Protein AF-A0A3B8ULZ1-F1 (afdb_monomer_lite)

Sequence (62 aa):
MRIIMHYYYDSTSNDAALLLSEKLKYIIKTSKDSRQETIILCVGSDRSTGDSLGPIVGYKLK

Foldseek 3Di:
DDDDDDDDFDPVDPCRVVVVVVVVVVCVVPVDDPPDDDDDQQFFDPPDPVRCPSVVVVVVVD

pLDDT: mean 86.13, std 10.15, range [43.69, 97.44]

Secondary structure (DSSP, 8-state):
--PPPP----TTSTTHHHHHHHHHHHHHHHSS-TT----------TTSTTTTHHHHHHHHT-

Structure (mmCIF, N/CA/C/O backbone):
data_AF-A0A3B8ULZ1-F1
#
_entry.id   AF-A0A3B8ULZ1-F1
#
loop_
_atom_site.group_PDB
_atom_site.id
_atom_site.type_symbol
_atom_site.label_atom_id
_atom_site.label_alt_id
_atom_site.label_comp_id
_atom_site.label_asym_id
_atom_site.label_entity_id
_atom_site.label_seq_id
_atom_site.pdbx_PDB_ins_code
_atom_site.Cartn_x
_atom_site.Cartn_y
_atom_site.Cartn_z
_atom_site.occupancy
_atom_site.B_iso_or_equiv
_atom_site.auth_seq_id
_atom_site.auth_comp_id
_atom_site.auth_asym_id
_atom_site.auth_atom_id
_atom_site.pdbx_PDB_model_num
ATOM 1 N N . MET A 1 1 ? -15.301 22.156 3.233 1.00 43.69 1 MET A N 1
ATOM 2 C CA . MET A 1 1 ? -14.747 21.986 1.871 1.00 43.69 1 MET A CA 1
ATOM 3 C C . MET A 1 1 ? -13.602 20.988 1.962 1.00 43.69 1 MET A C 1
ATOM 5 O O . MET A 1 1 ? -12.671 21.244 2.712 1.00 43.69 1 MET A O 1
ATOM 9 N N . ARG A 1 2 ? -13.713 19.807 1.344 1.00 64.94 2 ARG A N 1
ATOM 10 C CA . ARG A 1 2 ? -12.724 18.724 1.483 1.00 64.94 2 ARG A CA 1
ATOM 11 C C . ARG A 1 2 ? -11.786 18.787 0.278 1.00 64.94 2 ARG A C 1
ATOM 13 O O . ARG A 1 2 ? -12.230 18.553 -0.839 1.00 64.94 2 ARG A O 1
ATOM 20 N N . ILE A 1 3 ? -10.534 19.181 0.496 1.00 67.81 3 ILE A N 1
ATOM 21 C CA . ILE A 1 3 ? -9.524 19.248 -0.566 1.00 67.81 3 ILE A CA 1
ATOM 22 C C . ILE A 1 3 ? -9.135 17.809 -0.920 1.00 67.81 3 ILE A C 1
ATOM 24 O O . ILE A 1 3 ? -8.737 17.043 -0.042 1.00 67.81 3 ILE A O 1
ATOM 28 N N . ILE A 1 4 ? -9.289 17.429 -2.189 1.00 74.31 4 ILE A N 1
ATOM 29 C CA . ILE A 1 4 ? -8.796 16.148 -2.701 1.00 74.31 4 ILE A CA 1
ATOM 30 C C . ILE A 1 4 ? -7.314 16.334 -3.013 1.00 74.31 4 ILE A C 1
ATOM 32 O O . ILE A 1 4 ? -6.940 17.199 -3.800 1.00 74.31 4 ILE A O 1
ATOM 36 N N . MET A 1 5 ? -6.472 15.542 -2.359 1.00 81.31 5 MET A N 1
ATOM 37 C CA . MET A 1 5 ? -5.025 15.591 -2.522 1.00 81.31 5 MET A CA 1
ATOM 38 C C . MET A 1 5 ? -4.593 14.421 -3.403 1.00 81.31 5 MET A C 1
ATOM 40 O O . MET A 1 5 ? -4.849 13.266 -3.059 1.00 81.31 5 MET A O 1
ATOM 44 N N . HIS A 1 6 ? -3.959 14.719 -4.535 1.00 85.94 6 HIS A N 1
ATOM 45 C CA . HIS A 1 6 ? -3.393 13.706 -5.420 1.00 85.94 6 HIS A CA 1
ATOM 46 C C . HIS A 1 6 ? -1.965 13.382 -4.985 1.00 85.94 6 HIS A C 1
ATOM 48 O O . HIS A 1 6 ? -1.149 14.281 -4.791 1.00 85.94 6 HIS A O 1
ATOM 54 N N . TYR A 1 7 ? -1.671 12.092 -4.840 1.00 90.50 7 TYR A N 1
ATOM 55 C CA . TYR A 1 7 ? -0.334 11.589 -4.542 1.00 90.50 7 TYR A CA 1
ATOM 56 C C . TYR A 1 7 ? 0.148 10.746 -5.717 1.00 90.50 7 TYR A C 1
ATOM 58 O O . TYR A 1 7 ? -0.584 9.878 -6.188 1.00 90.50 7 TYR A O 1
ATOM 66 N N . TYR A 1 8 ? 1.368 11.010 -6.176 1.00 92.44 8 TYR A N 1
ATOM 67 C CA . TYR A 1 8 ? 2.020 10.277 -7.254 1.00 92.44 8 TYR A CA 1
ATOM 68 C C . TYR A 1 8 ? 3.336 9.693 -6.745 1.00 92.44 8 TYR A C 1
ATOM 70 O O . TYR A 1 8 ? 4.076 10.366 -6.028 1.00 92.44 8 TYR A O 1
ATOM 78 N N . TYR A 1 9 ? 3.615 8.450 -7.129 1.00 92.81 9 TYR A N 1
ATOM 79 C CA . TYR A 1 9 ? 4.835 7.732 -6.784 1.00 92.81 9 TYR A CA 1
ATOM 80 C C . TYR A 1 9 ? 5.425 7.152 -8.064 1.00 92.81 9 TYR A C 1
ATOM 82 O O . TYR A 1 9 ? 4.731 6.455 -8.802 1.00 92.81 9 TYR A O 1
ATOM 90 N N . ASP A 1 10 ? 6.698 7.442 -8.319 1.00 94.06 10 ASP A N 1
ATOM 91 C CA . ASP A 1 10 ? 7.440 6.845 -9.425 1.00 94.06 10 ASP A CA 1
ATOM 92 C C . ASP A 1 10 ? 7.727 5.372 -9.117 1.00 94.06 10 ASP A C 1
ATOM 94 O O . ASP A 1 10 ? 8.485 5.062 -8.201 1.00 94.06 10 ASP A O 1
ATOM 98 N N . SER A 1 11 ? 7.132 4.464 -9.890 1.00 89.62 11 SER A N 1
ATOM 99 C CA . SER A 1 11 ? 7.287 3.018 -9.706 1.00 89.62 11 SER A CA 1
ATOM 100 C C . SER A 1 11 ? 8.701 2.502 -9.978 1.00 89.62 11 SER A C 1
ATOM 102 O O . SER A 1 11 ? 8.993 1.360 -9.639 1.00 89.62 11 SER A O 1
ATOM 104 N N . THR A 1 12 ? 9.566 3.301 -10.607 1.00 95.44 12 THR A N 1
ATOM 105 C CA . THR A 1 12 ? 10.968 2.939 -10.859 1.00 95.44 12 THR A CA 1
ATOM 106 C C . THR A 1 12 ? 11.883 3.251 -9.673 1.00 95.44 12 THR A C 1
ATOM 108 O O . THR A 1 12 ? 13.012 2.764 -9.623 1.00 95.44 12 THR A O 1
ATOM 111 N N . SER A 1 13 ? 11.399 4.022 -8.693 1.00 97.44 13 SER A N 1
ATOM 112 C CA . SER A 1 13 ? 12.149 4.337 -7.480 1.00 97.44 13 SER A CA 1
ATOM 113 C C . SER A 1 13 ? 12.127 3.178 -6.482 1.00 97.44 13 SER A C 1
ATOM 115 O O . SER A 1 13 ? 11.068 2.643 -6.150 1.00 97.44 13 SER A O 1
ATOM 117 N N . ASN A 1 14 ? 13.298 2.852 -5.927 1.00 97.25 14 ASN A N 1
ATOM 118 C CA . ASN A 1 14 ? 13.451 1.810 -4.905 1.00 97.25 14 ASN A CA 1
ATOM 119 C C . ASN A 1 14 ? 12.630 2.096 -3.634 1.00 97.25 14 ASN A C 1
ATOM 121 O O . ASN A 1 14 ? 12.154 1.166 -2.984 1.00 97.25 14 ASN A O 1
ATOM 125 N N . ASP A 1 15 ? 12.409 3.372 -3.309 1.00 96.75 15 ASP A N 1
ATOM 126 C CA . ASP A 1 15 ? 11.713 3.784 -2.084 1.00 96.75 15 ASP A CA 1
ATOM 127 C C . ASP A 1 15 ? 10.200 3.960 -2.282 1.00 96.75 15 ASP A C 1
ATOM 129 O O . ASP A 1 15 ? 9.471 4.245 -1.328 1.00 96.75 15 ASP A O 1
ATOM 133 N N . ALA A 1 16 ? 9.691 3.778 -3.507 1.00 96.12 16 ALA A N 1
ATOM 134 C CA . ALA A 1 16 ? 8.295 4.051 -3.844 1.00 96.12 16 ALA A CA 1
ATOM 135 C C . ALA A 1 16 ? 7.314 3.275 -2.956 1.00 96.12 16 ALA A C 1
ATOM 137 O O . ALA A 1 16 ? 6.356 3.846 -2.431 1.00 96.12 16 ALA A O 1
ATOM 138 N N . ALA A 1 17 ? 7.581 1.985 -2.737 1.00 93.56 17 ALA A N 1
ATOM 139 C CA . ALA A 1 17 ? 6.748 1.133 -1.895 1.00 93.56 17 ALA A CA 1
ATOM 140 C C . ALA A 1 17 ? 6.742 1.596 -0.428 1.00 93.56 17 ALA A C 1
ATOM 142 O O . ALA A 1 17 ? 5.684 1.632 0.207 1.00 93.56 17 ALA A O 1
ATOM 143 N N . LEU A 1 18 ? 7.907 1.989 0.100 1.00 96.56 18 LEU A N 1
ATOM 144 C CA . LEU A 1 18 ? 8.039 2.483 1.469 1.00 96.56 18 LEU A CA 1
ATOM 145 C C . LEU A 1 18 ? 7.238 3.777 1.648 1.00 96.56 18 LEU A C 1
ATOM 147 O O . LEU A 1 18 ? 6.341 3.821 2.493 1.00 96.56 18 LEU A O 1
ATOM 151 N N . LEU A 1 19 ? 7.489 4.778 0.799 1.00 96.62 19 LEU A N 1
ATOM 152 C CA . LEU A 1 19 ? 6.845 6.092 0.864 1.00 96.62 19 LEU A CA 1
ATOM 153 C C . LEU A 1 19 ? 5.324 6.010 0.672 1.00 96.62 19 LEU A C 1
ATOM 155 O O . LEU A 1 19 ? 4.566 6.691 1.372 1.00 96.62 19 LEU A O 1
ATOM 159 N N . LEU A 1 20 ? 4.859 5.152 -0.243 1.00 94.75 20 LEU A N 1
ATOM 160 C CA . LEU A 1 20 ? 3.435 4.869 -0.419 1.00 94.75 20 LEU A CA 1
ATOM 161 C C . LEU A 1 20 ? 2.834 4.290 0.866 1.00 94.75 20 LEU A C 1
ATOM 163 O O . LEU A 1 20 ? 1.784 4.749 1.323 1.00 94.75 20 LEU A O 1
ATOM 167 N N . SER A 1 21 ? 3.502 3.306 1.476 1.00 94.44 21 SER A N 1
ATOM 168 C CA . SER A 1 21 ? 3.001 2.635 2.678 1.00 94.44 21 SER A CA 1
ATOM 169 C C . SER A 1 21 ? 2.912 3.574 3.885 1.00 94.44 21 SER A C 1
ATOM 171 O O . SER A 1 21 ? 1.921 3.546 4.620 1.00 94.44 21 SER A O 1
ATOM 173 N N . GLU A 1 22 ? 3.909 4.438 4.084 1.00 96.50 22 GLU A N 1
ATOM 174 C CA . GLU A 1 22 ? 3.934 5.414 5.175 1.00 96.50 22 GLU A CA 1
ATOM 175 C C . GLU A 1 22 ? 2.826 6.445 5.009 1.00 96.50 22 GLU A C 1
ATOM 177 O O . GLU A 1 22 ? 2.079 6.735 5.952 1.00 96.50 22 GLU A O 1
ATOM 182 N N . LYS A 1 23 ? 2.655 6.949 3.784 1.00 94.94 23 LYS A N 1
ATOM 183 C CA . LYS A 1 23 ? 1.616 7.928 3.500 1.00 94.94 23 LYS A CA 1
ATOM 184 C C . LYS A 1 23 ? 0.217 7.343 3.636 1.00 94.94 23 LYS A C 1
ATOM 186 O O . LYS A 1 23 ? -0.651 7.989 4.224 1.00 94.94 23 LYS A O 1
ATOM 191 N N . LEU A 1 24 ? -0.003 6.120 3.156 1.00 92.06 24 LEU A N 1
ATOM 192 C CA . LEU A 1 24 ? -1.283 5.429 3.292 1.00 92.06 24 LEU A CA 1
ATOM 193 C C . LEU A 1 24 ? -1.637 5.212 4.772 1.00 92.06 24 LEU A C 1
ATOM 195 O O . LEU A 1 24 ? -2.749 5.536 5.191 1.00 92.06 24 LEU A O 1
ATOM 199 N N . LYS A 1 25 ? -0.674 4.761 5.592 1.00 92.62 25 LYS A N 1
ATOM 200 C CA . LYS A 1 25 ? -0.839 4.637 7.053 1.00 92.62 25 LYS A CA 1
ATOM 201 C C . LYS A 1 25 ? -1.208 5.972 7.698 1.00 92.62 25 LYS A C 1
ATOM 203 O O . LYS A 1 25 ? -2.112 6.012 8.532 1.00 92.62 25 LYS A O 1
ATOM 208 N N . TYR A 1 26 ? -0.533 7.056 7.315 1.00 92.75 26 TYR A N 1
ATOM 209 C CA . TYR A 1 26 ? -0.833 8.398 7.813 1.00 92.75 26 TYR A CA 1
ATOM 210 C C . TYR A 1 26 ? -2.264 8.825 7.466 1.00 92.75 26 TYR A C 1
ATOM 212 O O . TYR A 1 26 ? -2.997 9.269 8.349 1.00 92.75 26 TYR A O 1
ATOM 220 N N . ILE A 1 27 ? -2.692 8.648 6.212 1.00 89.81 27 ILE A N 1
ATOM 221 C CA . ILE A 1 27 ? -4.039 9.027 5.760 1.00 89.81 27 ILE A CA 1
ATOM 222 C C . ILE A 1 27 ? -5.098 8.235 6.526 1.00 89.81 27 ILE A C 1
ATOM 224 O O . ILE A 1 27 ? -6.023 8.833 7.068 1.00 89.81 27 ILE A O 1
ATOM 228 N N . ILE A 1 28 ? -4.940 6.913 6.639 1.00 88.56 28 ILE A N 1
ATOM 229 C CA . ILE A 1 28 ? -5.896 6.057 7.355 1.00 88.56 28 ILE A CA 1
ATOM 230 C C . ILE A 1 28 ? -6.004 6.467 8.827 1.00 88.56 28 ILE A C 1
ATOM 232 O O . ILE A 1 28 ? -7.109 6.511 9.357 1.00 88.56 28 ILE A O 1
ATOM 236 N N . LYS A 1 29 ? -4.885 6.785 9.492 1.00 89.06 29 LYS A N 1
ATOM 237 C CA . LYS A 1 29 ? -4.885 7.187 10.908 1.00 89.06 29 LYS A CA 1
ATOM 238 C C . LYS A 1 29 ? -5.477 8.574 11.147 1.00 89.06 29 LYS A C 1
ATOM 240 O O . LYS A 1 29 ? -6.099 8.783 12.178 1.00 89.06 29 LYS A O 1
ATOM 245 N N . THR A 1 30 ? -5.261 9.515 10.232 1.00 89.38 30 THR A N 1
ATOM 246 C CA . THR A 1 30 ? -5.666 10.920 10.422 1.00 89.38 30 THR A CA 1
ATOM 247 C C . THR A 1 30 ? -7.043 11.245 9.852 1.00 89.38 30 THR A C 1
ATOM 249 O O . THR A 1 30 ? -7.639 12.243 10.243 1.00 89.38 30 THR A O 1
ATOM 252 N N . SER A 1 31 ? -7.569 10.414 8.947 1.00 83.38 31 SER A N 1
ATOM 253 C CA . SER A 1 31 ? -8.826 10.694 8.238 1.00 83.38 31 SER A CA 1
ATOM 254 C C . SER A 1 31 ? -10.056 10.001 8.826 1.00 83.38 31 SER A C 1
ATOM 256 O O . SER A 1 31 ? -11.147 10.189 8.284 1.00 83.38 31 SER A O 1
ATOM 258 N N . LYS A 1 32 ? -9.907 9.183 9.877 1.00 82.06 32 LYS A N 1
ATOM 259 C CA . LYS A 1 32 ? -11.007 8.390 10.444 1.00 82.06 32 LYS A CA 1
ATOM 260 C C . LYS A 1 32 ? -11.190 8.631 11.938 1.00 82.06 32 LYS A C 1
ATOM 262 O O . LYS A 1 32 ? -10.212 8.745 12.673 1.00 82.06 32 LYS A O 1
ATOM 267 N N . ASP A 1 33 ? -12.445 8.634 12.382 1.00 83.00 33 ASP A N 1
ATOM 268 C CA . ASP A 1 33 ? -12.765 8.419 13.794 1.00 83.00 33 ASP A CA 1
ATOM 269 C C . ASP A 1 33 ? -12.508 6.939 14.142 1.00 83.00 33 ASP A C 1
ATOM 271 O O . ASP A 1 33 ? -12.620 6.045 13.302 1.00 83.00 33 ASP A O 1
ATOM 275 N N . SER A 1 34 ? -12.179 6.681 15.401 1.00 79.25 34 SER A N 1
ATOM 276 C CA . SER A 1 34 ? -11.939 5.365 16.002 1.00 79.25 34 SER A CA 1
ATOM 277 C C . SER A 1 34 ? -13.018 4.317 15.696 1.00 79.25 34 SER A C 1
ATOM 279 O O . SER A 1 34 ? -12.715 3.129 15.633 1.00 79.25 34 SER A O 1
ATOM 281 N N . ARG A 1 35 ? -14.263 4.752 15.472 1.00 83.88 35 ARG A N 1
ATOM 282 C CA . ARG A 1 35 ? -15.427 3.895 15.195 1.00 83.88 35 ARG A CA 1
ATOM 283 C C . ARG A 1 35 ? -15.738 3.727 13.707 1.00 83.88 35 ARG A C 1
ATOM 285 O O . ARG A 1 35 ? -16.699 3.047 13.368 1.00 83.88 35 ARG A O 1
ATOM 292 N N . GLN A 1 36 ? -14.972 4.360 12.821 1.00 88.69 36 GLN A N 1
ATOM 293 C CA . GLN A 1 36 ? -15.220 4.306 11.387 1.00 88.69 36 GLN A CA 1
ATOM 294 C C . GLN A 1 36 ? -14.405 3.186 10.734 1.00 88.69 36 GLN A C 1
ATOM 296 O O . GLN A 1 36 ? -13.169 3.166 10.770 1.00 88.69 36 GLN A O 1
ATOM 301 N N . GLU A 1 37 ? -15.114 2.260 10.095 1.00 88.69 37 GLU A N 1
ATOM 302 C CA . GLU A 1 37 ? -14.504 1.191 9.313 1.00 88.69 37 GLU A CA 1
ATOM 303 C C . GLU A 1 37 ? -13.755 1.744 8.093 1.00 88.69 37 GLU A C 1
ATOM 305 O O . GLU A 1 37 ? -14.064 2.807 7.550 1.00 88.69 37 GLU A O 1
ATOM 310 N N . THR A 1 38 ? -12.715 1.025 7.674 1.00 87.19 38 THR A N 1
ATOM 311 C CA . THR A 1 38 ? -11.876 1.403 6.534 1.00 87.19 38 THR A CA 1
ATOM 312 C C . THR A 1 38 ? -12.158 0.458 5.377 1.00 87.19 38 THR A C 1
ATOM 314 O O . THR A 1 38 ? -11.917 -0.739 5.495 1.00 87.19 38 THR A O 1
ATOM 317 N N . ILE A 1 39 ? -12.640 1.003 4.260 1.00 90.25 39 ILE A N 1
ATOM 318 C CA . ILE A 1 39 ? -12.891 0.248 3.030 1.00 90.25 39 ILE A CA 1
ATOM 319 C C . ILE A 1 39 ? -11.735 0.507 2.063 1.00 90.25 39 ILE A C 1
ATOM 321 O O . ILE A 1 39 ? -11.460 1.657 1.717 1.00 90.25 39 ILE A O 1
ATOM 325 N N . ILE A 1 40 ? -11.075 -0.561 1.616 1.00 89.62 40 ILE A N 1
ATOM 326 C CA . ILE A 1 40 ? -10.100 -0.516 0.523 1.00 89.62 40 ILE A CA 1
ATOM 327 C C . ILE A 1 40 ? -10.799 -1.046 -0.727 1.00 89.62 40 ILE A C 1
ATOM 329 O O . ILE A 1 40 ? -11.073 -2.240 -0.831 1.00 89.62 40 ILE A O 1
ATOM 333 N N . LEU A 1 41 ? -11.113 -0.150 -1.665 1.00 91.94 41 LEU A N 1
ATOM 334 C CA . LEU A 1 41 ? -11.705 -0.513 -2.950 1.00 91.94 41 LEU A CA 1
ATOM 335 C C . LEU A 1 41 ? -10.601 -0.672 -3.998 1.00 91.94 41 LEU A C 1
ATOM 337 O O . LEU A 1 41 ? -10.014 0.306 -4.457 1.00 91.94 41 LEU A O 1
ATOM 341 N N . CYS A 1 42 ? -10.336 -1.913 -4.386 1.00 90.12 42 CYS A N 1
ATOM 342 C CA . CYS A 1 42 ? -9.427 -2.240 -5.475 1.00 90.12 42 CYS A CA 1
ATOM 343 C C . CYS A 1 42 ? -10.172 -2.166 -6.814 1.00 90.12 42 CYS A C 1
ATOM 345 O O . CYS A 1 42 ? -11.019 -3.012 -7.094 1.00 90.12 42 CYS A O 1
ATOM 347 N N . VAL A 1 43 ? -9.867 -1.158 -7.635 1.00 90.12 43 VAL A N 1
ATOM 348 C CA .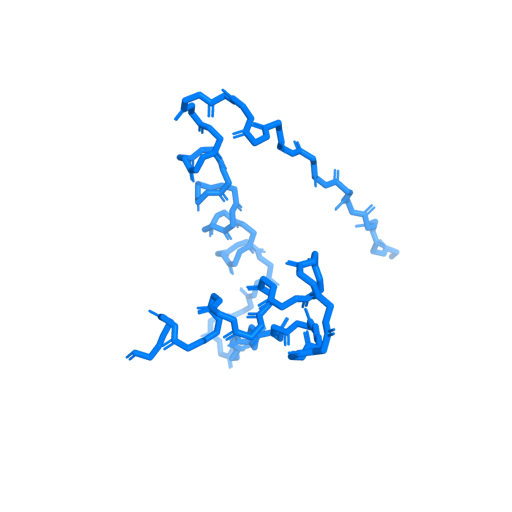 VAL A 1 43 ? -10.516 -0.938 -8.940 1.00 90.12 43 VAL A CA 1
ATOM 349 C C . VAL A 1 43 ? -9.633 -1.466 -10.062 1.00 90.12 43 VAL A C 1
ATOM 351 O O . VAL A 1 43 ? -8.425 -1.240 -10.058 1.00 90.12 43 VAL A O 1
ATOM 354 N N . GLY A 1 44 ? -10.238 -2.160 -11.020 1.00 88.38 44 GLY A N 1
ATOM 355 C CA . GLY A 1 44 ? -9.536 -2.716 -12.165 1.00 88.38 44 GLY A CA 1
ATOM 356 C C . GLY A 1 44 ? -10.350 -3.776 -12.897 1.00 88.38 44 GLY A C 1
ATOM 357 O O . GLY A 1 44 ? -11.462 -4.105 -12.486 1.00 88.38 44 GLY A O 1
ATOM 358 N N . SER A 1 45 ? -9.789 -4.314 -13.976 1.00 81.44 45 SER A N 1
ATOM 359 C CA . SER A 1 45 ? -10.376 -5.394 -14.776 1.00 81.44 45 SER A CA 1
ATOM 360 C C . SER A 1 45 ? -9.321 -6.463 -15.041 1.00 81.44 45 SER A C 1
ATOM 362 O O . SER A 1 45 ? -8.145 -6.162 -15.229 1.00 81.44 45 SER A O 1
ATOM 364 N N . ASP A 1 46 ? -9.744 -7.719 -15.075 1.00 73.56 46 ASP A N 1
ATOM 365 C CA . ASP A 1 46 ? -8.914 -8.894 -15.356 1.00 73.56 46 ASP A CA 1
ATOM 366 C C . ASP A 1 46 ? -8.562 -9.058 -16.848 1.00 73.56 46 ASP A C 1
ATOM 368 O O . ASP A 1 46 ? -7.864 -9.996 -17.224 1.00 73.56 46 ASP A O 1
ATOM 372 N N . ARG A 1 47 ? -9.031 -8.145 -17.712 1.00 69.44 47 ARG A N 1
ATOM 373 C CA . ARG A 1 47 ? -8.919 -8.260 -19.178 1.00 69.44 47 ARG A CA 1
ATOM 374 C C . ARG A 1 47 ? -7.780 -7.460 -19.819 1.00 69.44 47 ARG A C 1
ATOM 376 O O . ARG A 1 47 ? -7.498 -7.670 -20.995 1.00 69.44 47 ARG A O 1
ATOM 383 N N . SER A 1 48 ? -7.129 -6.557 -19.090 1.00 71.88 48 SER A N 1
ATOM 384 C CA . SER A 1 48 ? -6.086 -5.657 -19.609 1.00 71.88 48 SER A CA 1
ATOM 385 C C . SER A 1 48 ? -4.923 -5.570 -18.622 1.00 71.88 48 SER A C 1
ATOM 387 O O . SER A 1 48 ? -5.111 -5.306 -17.437 1.00 71.88 48 SER A O 1
ATOM 389 N N . THR A 1 49 ? -3.698 -5.767 -19.113 1.00 68.38 49 THR A N 1
ATOM 390 C CA . THR A 1 49 ? -2.478 -5.934 -18.301 1.00 68.38 49 THR A CA 1
ATOM 391 C C . THR A 1 49 ? -2.201 -4.772 -17.341 1.00 68.38 49 THR A C 1
ATOM 393 O O . THR A 1 49 ? -1.644 -4.994 -16.270 1.00 68.38 49 THR A O 1
ATOM 396 N N . GLY A 1 50 ? -2.602 -3.547 -17.700 1.00 66.75 50 GLY A N 1
ATOM 397 C CA . GLY A 1 50 ? -2.470 -2.361 -16.845 1.00 66.75 50 GLY A CA 1
ATOM 398 C C . GLY A 1 50 ? -3.596 -2.190 -15.818 1.00 66.75 50 GLY A C 1
ATOM 399 O O . GLY A 1 50 ? -3.348 -1.687 -14.725 1.00 66.75 50 GLY A O 1
ATOM 400 N N . ASP A 1 51 ? -4.809 -2.667 -16.118 1.00 79.25 51 ASP A N 1
ATOM 401 C CA . ASP A 1 51 ? -5.977 -2.486 -15.243 1.00 79.25 51 ASP A CA 1
ATOM 402 C C . ASP A 1 51 ? -6.134 -3.629 -14.234 1.00 79.25 51 ASP A C 1
ATOM 404 O O . ASP A 1 51 ? -6.900 -3.513 -13.282 1.00 79.25 51 ASP A O 1
ATOM 408 N N . SER A 1 52 ? -5.411 -4.739 -14.393 1.00 81.69 52 SER A N 1
ATOM 409 C CA . SER A 1 52 ? -5.490 -5.882 -13.472 1.00 81.69 52 SER A CA 1
ATOM 410 C C . SER A 1 52 ? -4.764 -5.664 -12.138 1.00 81.69 52 SER A C 1
ATOM 412 O O . SER A 1 52 ? -4.896 -6.485 -11.228 1.00 81.69 52 SER A O 1
ATOM 414 N N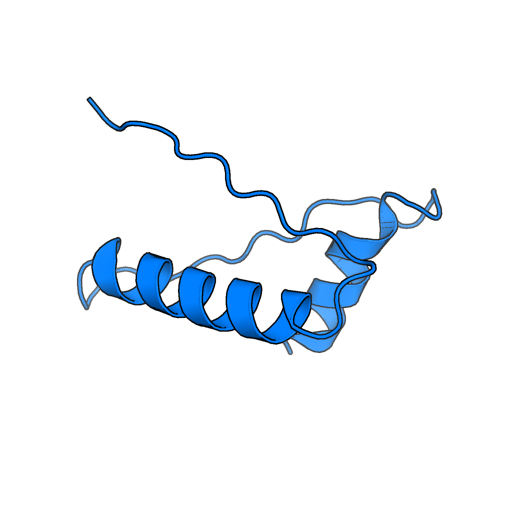 . LEU A 1 53 ? -4.020 -4.564 -11.976 1.00 86.00 53 LEU A N 1
ATOM 415 C CA . LEU A 1 53 ? -3.236 -4.307 -10.762 1.00 86.00 53 LEU A CA 1
ATOM 416 C C . LEU A 1 53 ? -4.111 -4.153 -9.512 1.00 86.00 53 LEU A C 1
ATOM 418 O O . LEU A 1 53 ? -3.753 -4.680 -8.459 1.00 86.00 53 LEU A O 1
ATOM 422 N N . GLY A 1 54 ? -5.276 -3.506 -9.624 1.00 88.69 54 GLY A N 1
ATOM 423 C CA . GLY A 1 54 ? -6.228 -3.395 -8.516 1.00 88.69 54 GLY A CA 1
ATOM 424 C C . GLY A 1 54 ? -6.649 -4.768 -7.977 1.00 88.69 54 GLY A C 1
ATOM 425 O O . GLY A 1 54 ? -6.373 -5.059 -6.809 1.00 88.69 54 GLY A O 1
ATOM 426 N N . PRO A 1 55 ? -7.264 -5.640 -8.801 1.00 89.69 55 PRO A N 1
ATOM 427 C CA . PRO A 1 55 ? -7.634 -6.9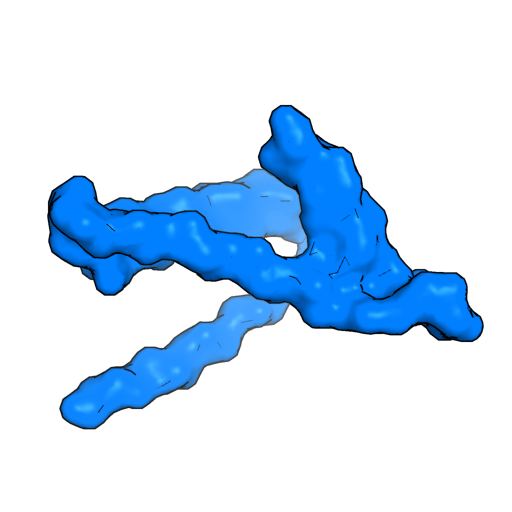98 -8.404 1.00 89.69 55 PRO A CA 1
ATOM 428 C C . PRO A 1 55 ? -6.483 -7.823 -7.808 1.00 89.69 55 PRO A C 1
ATOM 430 O O . PRO A 1 55 ? -6.678 -8.494 -6.794 1.00 89.69 55 PRO A O 1
ATOM 433 N N . ILE A 1 56 ? -5.275 -7.747 -8.381 1.00 89.62 56 ILE A N 1
ATOM 434 C CA . ILE A 1 56 ? -4.101 -8.483 -7.879 1.00 89.62 56 ILE A CA 1
ATOM 435 C C . ILE A 1 56 ? -3.709 -8.010 -6.475 1.00 89.62 56 ILE A C 1
ATOM 437 O O . ILE A 1 56 ? -3.482 -8.839 -5.591 1.00 89.62 56 ILE A O 1
ATOM 441 N N . VAL A 1 57 ? -3.654 -6.694 -6.245 1.00 89.75 57 VAL A N 1
ATOM 442 C CA . VAL A 1 57 ? -3.374 -6.130 -4.916 1.00 89.75 57 VAL A CA 1
ATOM 443 C C . VAL A 1 57 ? -4.446 -6.569 -3.920 1.00 89.75 57 VAL A C 1
ATOM 445 O O . VAL A 1 57 ? -4.111 -7.062 -2.848 1.00 89.75 57 VAL A O 1
ATOM 448 N N . GLY A 1 58 ? -5.726 -6.470 -4.290 1.00 90.81 58 GLY A N 1
ATOM 449 C CA . GLY A 1 58 ? -6.841 -6.888 -3.435 1.00 90.81 58 GLY A CA 1
ATOM 450 C C . GLY A 1 58 ? -6.784 -8.368 -3.047 1.00 90.81 58 GLY A C 1
ATOM 451 O O . GLY A 1 58 ? -7.037 -8.711 -1.895 1.00 90.81 58 GLY A O 1
ATOM 452 N N . TYR A 1 59 ? -6.380 -9.244 -3.972 1.00 90.12 59 TYR A N 1
ATOM 453 C CA . TYR A 1 59 ? -6.164 -10.664 -3.683 1.00 90.12 59 TYR A CA 1
ATOM 454 C C . TYR A 1 59 ? -5.066 -10.895 -2.632 1.00 90.12 59 TYR A C 1
ATOM 456 O O . TYR A 1 59 ? -5.192 -11.796 -1.808 1.00 90.12 59 TYR A O 1
ATOM 464 N N . LYS A 1 60 ? -4.005 -10.077 -2.639 1.00 90.75 60 LYS A N 1
ATOM 465 C CA . LYS A 1 60 ? -2.870 -10.168 -1.703 1.00 90.75 60 LYS A CA 1
ATOM 466 C C . LYS A 1 60 ? -3.128 -9.537 -0.329 1.00 90.75 60 LYS A C 1
ATOM 468 O O . LYS A 1 60 ? -2.308 -9.729 0.560 1.00 90.75 60 LYS A O 1
ATO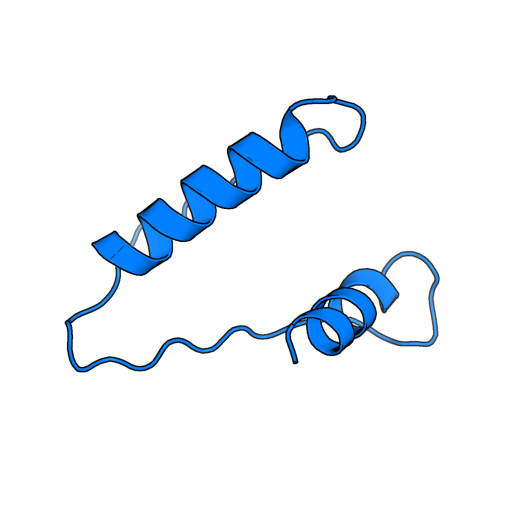M 473 N N . LEU A 1 61 ? -4.211 -8.773 -0.165 1.00 87.94 61 LEU A N 1
ATOM 474 C CA . LEU A 1 61 ? -4.588 -8.124 1.100 1.00 87.94 61 LEU A CA 1
ATOM 475 C 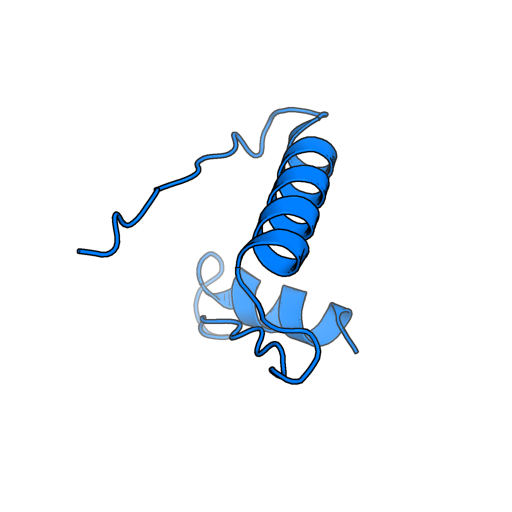C . LEU A 1 61 ? -5.467 -9.001 2.012 1.00 87.94 61 LEU A C 1
ATOM 477 O O . LEU A 1 61 ? -5.807 -8.561 3.110 1.00 87.94 61 LEU A O 1
ATOM 481 N N . LYS A 1 62 ? -5.852 -10.198 1.555 1.00 65.50 62 LYS A N 1
ATOM 482 C CA . LYS A 1 62 ? -6.474 -11.233 2.393 1.00 65.50 62 LYS A CA 1
ATOM 483 C C . LYS A 1 62 ? -5.435 -11.900 3.285 1.00 65.50 62 LYS A C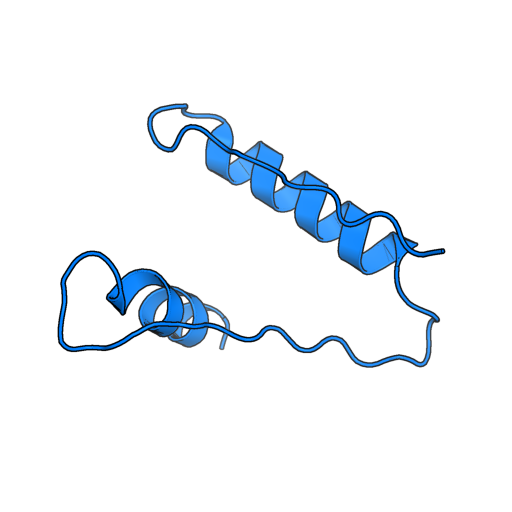 1
ATOM 485 O O . LYS A 1 62 ? -5.805 -12.214 4.434 1.00 65.50 62 LYS A O 1
#

Radius of gyration: 13.95 Å; chains: 1; bounding box: 29×33×36 Å